Protein AF-A0A7R9JHF2-F1 (afdb_monomer_lite)

Radius of gyration: 20.32 Å; chains: 1; bounding box: 48×38×49 Å

Foldseek 3Di:
DVVVVVVVVVVVVQVVLVVQLVVLLVVLVVCVVVVNLPSSCVSLVVSCVSVVVHPDLVSNLSSLVSVLVSCVVVVHPCNVVSVVSNVVSVVVVVVVVVVVVPQPVVCQVVPPDDDDDDRDPDDPPDD

InterPro domains:
  IPR019440 Chromatid cohesion factor MAU2 [PF10345] (2-76)
  IPR019440 Chromatid cohesion factor MAU2 [PTHR21394] (1-107)

Organism: Timema californicum (NCBI:txid61474)

pLDDT: mean 89.29, std 12.1, range [37.53, 98.12]

Secondary structure (DSSP, 8-state):
-HHHHHHHHHHHHHHHHHHHHHHHHHHHHHHHHTT-HHHHHHHHHHHHHHHTTSS-HHHHHHHHHHHHHHHHHTT-TTHHHHHHHHHHHHHHHHHHHHHHHT-GGGGGGG--SSSPP----------

Sequence (127 aa):
RRYLRETLKMANAEDLNRLTSCSLVLLGHIFLSLGNSRESMNMVTPAMQLASKIPDVHVQLWASAILKDLYRLCADPRENEAFQMHCNFSQMLLKDHFQASQMPEHNLIQWTEGSFPLLVEPTPTST

Structure (mmCIF, N/CA/C/O backbone):
data_AF-A0A7R9JHF2-F1
#
_entry.id   AF-A0A7R9JHF2-F1
#
loop_
_atom_site.group_PDB
_atom_site.id
_atom_site.type_symbol
_atom_site.label_atom_id
_atom_site.label_alt_id
_atom_site.label_comp_id
_atom_site.label_asym_id
_atom_site.label_entity_id
_atom_site.label_seq_id
_atom_site.pdbx_PDB_ins_code
_atom_site.Cartn_x
_atom_site.Cartn_y
_atom_site.Cartn_z
_atom_site.occupancy
_atom_site.B_iso_or_equiv
_atom_site.auth_seq_id
_atom_site.auth_comp_id
_atom_site.auth_asym_id
_atom_site.auth_atom_id
_atom_site.pdbx_PDB_model_num
ATOM 1 N N . ARG A 1 1 ? 4.784 17.776 30.560 1.00 59.41 1 ARG A N 1
ATOM 2 C CA . ARG A 1 1 ? 5.253 18.810 29.593 1.00 59.41 1 ARG A CA 1
ATOM 3 C C . ARG A 1 1 ? 6.207 18.254 28.523 1.00 59.41 1 ARG A C 1
ATOM 5 O O . ARG A 1 1 ? 5.956 18.530 27.363 1.00 59.41 1 ARG A O 1
ATOM 12 N N . ARG A 1 2 ? 7.248 17.462 28.855 1.00 82.50 2 ARG A N 1
ATOM 13 C CA . ARG A 1 2 ? 8.136 16.809 27.858 1.00 82.50 2 ARG A CA 1
ATOM 14 C C . ARG A 1 2 ? 7.405 15.780 26.985 1.00 82.50 2 ARG A C 1
ATOM 16 O O . ARG A 1 2 ? 7.434 15.914 25.773 1.00 82.50 2 ARG A O 1
ATOM 23 N N . TYR A 1 3 ? 6.687 14.840 27.603 1.00 83.50 3 TYR A N 1
ATOM 24 C CA . TYR A 1 3 ? 5.958 13.788 26.881 1.00 83.50 3 TYR A CA 1
ATOM 25 C C . TYR A 1 3 ? 4.950 14.340 25.868 1.00 83.50 3 TYR A C 1
ATOM 27 O O . TYR A 1 3 ? 4.958 13.915 24.728 1.00 83.50 3 TYR A O 1
ATOM 35 N N . LEU A 1 4 ? 4.194 15.383 26.231 1.00 86.75 4 LEU A N 1
ATOM 36 C CA . LEU A 1 4 ? 3.244 16.032 25.319 1.00 86.75 4 LEU A CA 1
ATOM 37 C C . LEU A 1 4 ? 3.906 16.597 24.047 1.00 86.75 4 LEU A C 1
ATOM 39 O O . LEU A 1 4 ? 3.331 16.518 22.969 1.00 86.75 4 LEU A O 1
ATOM 43 N N . ARG A 1 5 ? 5.121 17.155 24.156 1.00 88.06 5 ARG A N 1
ATOM 44 C CA . ARG A 1 5 ? 5.866 17.656 22.988 1.00 88.06 5 ARG A CA 1
ATOM 45 C C . ARG A 1 5 ? 6.349 16.517 22.097 1.00 88.06 5 ARG A C 1
ATOM 47 O O . ARG A 1 5 ? 6.353 16.674 20.884 1.00 88.06 5 ARG A O 1
ATOM 54 N N . GLU A 1 6 ? 6.751 15.399 22.692 1.00 88.88 6 GLU A N 1
ATOM 55 C CA . GLU A 1 6 ? 7.171 14.219 21.936 1.00 88.88 6 GLU A CA 1
ATOM 56 C C . GLU A 1 6 ? 5.976 13.565 21.233 1.00 88.88 6 GLU A C 1
ATOM 58 O O . GLU A 1 6 ? 6.056 13.324 20.034 1.00 88.88 6 GLU A O 1
ATOM 63 N N . THR A 1 7 ? 4.830 13.422 21.908 1.00 84.69 7 THR A N 1
ATOM 64 C CA . THR A 1 7 ? 3.578 12.962 21.285 1.00 84.69 7 THR A CA 1
ATOM 65 C C . THR A 1 7 ? 3.165 13.857 20.115 1.00 84.69 7 THR A C 1
ATOM 67 O O . THR A 1 7 ? 2.831 13.349 19.050 1.00 84.69 7 THR A O 1
ATOM 70 N N . LEU A 1 8 ? 3.251 15.185 20.267 1.00 87.19 8 LEU A N 1
ATOM 71 C CA . LEU A 1 8 ? 2.906 16.122 19.192 1.00 87.19 8 LEU A CA 1
ATOM 72 C C . LEU A 1 8 ? 3.849 16.009 17.983 1.00 87.19 8 LEU A C 1
ATOM 74 O O . LEU A 1 8 ? 3.397 16.056 16.843 1.00 87.19 8 LEU A O 1
ATOM 78 N N . LYS A 1 9 ? 5.158 15.843 18.214 1.00 88.75 9 LYS A N 1
ATOM 79 C CA . LYS A 1 9 ? 6.130 15.627 17.130 1.00 8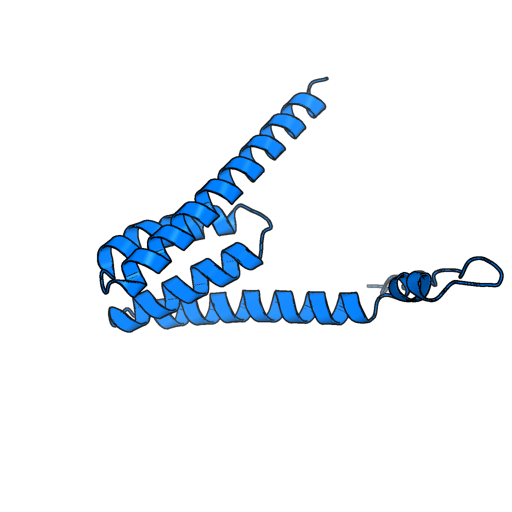8.75 9 LYS A CA 1
ATOM 80 C C . LYS A 1 9 ? 5.877 14.317 16.392 1.00 88.75 9 LYS A C 1
ATOM 82 O O . LYS A 1 9 ? 5.993 14.299 15.172 1.00 88.75 9 LYS A O 1
ATOM 87 N N . MET A 1 10 ? 5.558 13.247 17.122 1.00 82.50 10 MET A N 1
ATOM 88 C CA . MET A 1 10 ? 5.259 11.940 16.537 1.00 82.50 10 MET A CA 1
ATOM 89 C C . MET A 1 10 ? 4.017 12.007 15.651 1.00 82.50 10 MET A C 1
ATOM 91 O O . MET A 1 10 ? 4.102 11.611 14.495 1.00 82.50 10 MET A O 1
ATOM 95 N N . ALA A 1 11 ? 2.927 12.600 16.150 1.00 80.12 11 ALA A N 1
ATOM 96 C CA . ALA A 1 11 ? 1.701 12.789 15.375 1.00 80.12 11 ALA A CA 1
ATOM 97 C C . ALA A 1 11 ? 1.961 13.589 14.088 1.00 80.12 11 ALA A C 1
ATOM 99 O O . ALA A 1 11 ? 1.630 13.143 12.997 1.00 80.12 11 ALA A O 1
ATOM 100 N N . ASN A 1 12 ? 2.668 14.719 14.192 1.00 86.31 12 ASN A N 1
ATOM 101 C CA . ASN A 1 12 ? 2.979 15.541 13.023 1.00 86.31 12 ASN A CA 1
ATOM 102 C C . ASN A 1 12 ? 3.877 14.816 12.002 1.00 86.31 12 ASN A C 1
ATOM 104 O O . ASN A 1 12 ? 3.739 15.018 10.798 1.00 86.31 12 ASN A O 1
ATOM 108 N N . ALA A 1 13 ? 4.815 13.985 12.467 1.00 85.94 13 ALA A N 1
ATOM 109 C CA . ALA A 1 13 ? 5.652 13.183 11.580 1.00 85.94 13 ALA A CA 1
ATOM 110 C C . ALA A 1 13 ? 4.843 12.080 10.881 1.00 85.94 13 ALA A C 1
ATOM 112 O O . ALA A 1 13 ? 5.042 11.843 9.693 1.00 85.94 13 ALA A O 1
ATOM 113 N N . GLU A 1 14 ? 3.933 11.423 11.597 1.00 85.81 14 GLU A N 1
ATOM 114 C CA . GLU A 1 14 ? 3.047 10.397 11.048 1.00 85.81 14 GLU A CA 1
ATOM 115 C C . GLU A 1 14 ? 2.096 10.973 9.994 1.00 85.81 14 GLU A C 1
ATOM 117 O O . GLU A 1 14 ? 2.054 10.457 8.876 1.00 85.81 14 GLU A O 1
ATOM 122 N N . ASP A 1 15 ? 1.430 12.090 10.296 1.00 88.00 15 ASP A N 1
ATOM 123 C CA . ASP A 1 15 ? 0.531 12.782 9.366 1.00 88.00 15 ASP A CA 1
ATOM 124 C C . ASP A 1 15 ? 1.260 13.204 8.087 1.00 88.00 15 ASP A C 1
ATOM 126 O O . ASP A 1 15 ? 0.785 12.974 6.968 1.00 88.00 15 ASP A O 1
ATOM 130 N N . LEU A 1 16 ? 2.458 13.776 8.239 1.00 88.62 16 LEU A N 1
ATOM 131 C CA . LEU A 1 16 ? 3.284 14.176 7.108 1.00 88.62 16 LEU A CA 1
ATOM 132 C C . LEU A 1 16 ? 3.719 12.966 6.272 1.00 88.62 16 LEU A C 1
ATOM 134 O O . LEU A 1 16 ? 3.643 13.012 5.041 1.00 88.62 16 LEU A O 1
ATOM 138 N N . ASN A 1 17 ? 4.150 11.880 6.918 1.00 90.56 17 ASN A N 1
ATOM 139 C CA . ASN A 1 17 ? 4.554 10.652 6.233 1.00 90.56 17 ASN A CA 1
ATOM 140 C C . ASN A 1 17 ? 3.382 10.029 5.473 1.00 90.56 17 ASN A C 1
ATOM 142 O O . ASN A 1 17 ? 3.557 9.611 4.327 1.00 90.56 17 ASN A O 1
ATOM 146 N N . ARG A 1 18 ? 2.187 10.019 6.071 1.00 91.62 18 ARG A N 1
ATOM 147 C CA . ARG A 1 18 ? 0.963 9.522 5.441 1.00 91.62 18 ARG A CA 1
ATOM 148 C C . ARG A 1 18 ? 0.602 10.334 4.203 1.00 91.62 18 ARG A C 1
ATOM 150 O O . ARG A 1 18 ? 0.441 9.761 3.129 1.00 91.62 18 ARG A O 1
ATOM 157 N N . LEU A 1 19 ? 0.546 11.662 4.317 1.00 93.50 19 LEU A N 1
ATOM 158 C CA . LEU A 1 19 ? 0.235 12.543 3.187 1.00 93.50 19 LEU A CA 1
ATOM 159 C C . LEU A 1 19 ? 1.267 12.420 2.056 1.00 93.50 19 LEU A C 1
ATOM 161 O O . LEU A 1 19 ? 0.904 12.356 0.877 1.00 93.50 19 LEU A O 1
ATOM 165 N N . THR A 1 20 ? 2.549 12.352 2.415 1.00 94.88 20 THR A N 1
ATOM 166 C CA . THR A 1 20 ? 3.648 12.199 1.454 1.00 94.88 20 THR A CA 1
ATOM 167 C C . THR A 1 20 ? 3.563 10.858 0.733 1.00 94.88 20 THR A C 1
ATOM 169 O O . THR A 1 20 ? 3.625 10.822 -0.495 1.00 94.88 20 THR A O 1
ATOM 172 N N . SER A 1 21 ? 3.363 9.762 1.474 1.00 94.81 21 SER A N 1
ATOM 173 C CA . SER A 1 21 ? 3.212 8.423 0.900 1.00 94.81 21 SER A CA 1
ATOM 174 C C . SER A 1 21 ? 2.031 8.380 -0.072 1.00 94.81 21 SER A C 1
ATOM 176 O O . SER A 1 21 ? 2.232 8.045 -1.236 1.00 94.81 21 SER A O 1
ATOM 178 N N . CYS A 1 22 ? 0.842 8.849 0.327 1.00 94.88 22 CYS A N 1
ATOM 179 C CA . CYS A 1 22 ? -0.330 8.911 -0.556 1.00 94.88 22 CYS A CA 1
ATOM 180 C C . CYS A 1 22 ? -0.062 9.701 -1.846 1.00 94.88 22 CYS A C 1
ATOM 182 O O . CYS A 1 22 ? -0.446 9.266 -2.932 1.00 94.88 22 CYS A O 1
ATOM 184 N N . SER A 1 23 ? 0.619 10.844 -1.736 1.00 96.94 23 SER A N 1
ATOM 185 C CA . SER A 1 23 ? 0.945 11.690 -2.889 1.00 96.94 23 SER A CA 1
ATOM 186 C C . SER A 1 23 ? 1.882 10.977 -3.869 1.00 96.94 23 SER A C 1
ATOM 188 O O . SER A 1 23 ? 1.658 11.016 -5.078 1.00 96.94 23 SER A O 1
ATOM 190 N N . LEU A 1 24 ? 2.900 10.279 -3.356 1.00 97.19 24 LEU A N 1
ATOM 191 C CA . LEU A 1 24 ? 3.835 9.502 -4.170 1.00 97.19 24 LEU A CA 1
ATOM 192 C C . LEU A 1 24 ? 3.169 8.281 -4.816 1.00 97.19 24 LEU A C 1
ATOM 194 O O . LEU A 1 24 ? 3.413 8.018 -5.993 1.00 97.19 24 LEU A O 1
ATOM 198 N N . VAL A 1 25 ? 2.308 7.559 -4.087 1.00 96.62 25 VAL A N 1
ATOM 199 C CA . VAL A 1 25 ? 1.553 6.423 -4.645 1.00 96.62 25 VAL A CA 1
ATOM 200 C C . VAL A 1 25 ? 0.649 6.896 -5.786 1.00 96.62 25 VAL A C 1
AT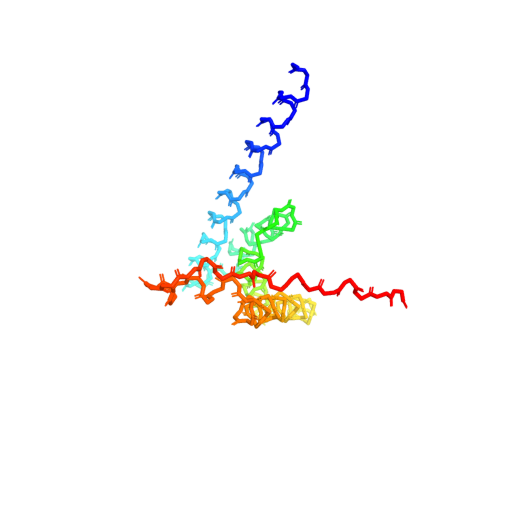OM 202 O O . VAL A 1 25 ? 0.661 6.300 -6.863 1.00 96.62 25 VAL A O 1
ATOM 205 N N . LEU A 1 26 ? -0.083 7.998 -5.588 1.00 97.38 26 LEU A N 1
ATOM 206 C CA . LEU A 1 26 ? -0.955 8.569 -6.614 1.00 97.38 26 LEU A CA 1
ATOM 207 C C . LEU A 1 26 ? -0.166 9.013 -7.850 1.00 97.38 26 LEU A C 1
ATOM 209 O O . LEU A 1 26 ? -0.545 8.685 -8.974 1.00 97.38 26 LEU A O 1
ATOM 213 N N . LEU A 1 27 ? 0.945 9.727 -7.656 1.00 97.38 27 LEU A N 1
ATOM 214 C CA . LEU A 1 27 ? 1.796 10.165 -8.759 1.00 97.38 27 LEU A CA 1
ATOM 215 C C . LEU A 1 27 ? 2.397 8.969 -9.514 1.00 97.38 27 LEU A C 1
ATOM 217 O O . LEU A 1 27 ? 2.404 8.944 -10.745 1.00 97.38 27 LEU A O 1
ATOM 221 N N . GLY A 1 28 ? 2.822 7.938 -8.784 1.00 97.44 28 GLY A N 1
ATOM 222 C CA . GLY A 1 28 ? 3.271 6.672 -9.347 1.00 97.44 28 GLY A CA 1
ATOM 223 C C . GLY A 1 28 ? 2.201 5.981 -10.191 1.00 97.44 28 GLY A C 1
ATOM 224 O O . GLY A 1 28 ? 2.486 5.536 -11.304 1.00 97.44 28 GLY A O 1
ATOM 225 N N . HIS A 1 29 ? 0.958 5.944 -9.710 1.00 97.12 29 HIS A N 1
ATOM 226 C CA . HIS A 1 29 ? -0.176 5.393 -10.448 1.00 97.12 29 HIS A CA 1
ATOM 227 C C . HIS A 1 29 ? -0.469 6.174 -11.740 1.00 97.12 29 HIS A C 1
ATOM 229 O O . HIS A 1 29 ? -0.720 5.568 -12.784 1.00 97.12 29 HIS A O 1
ATOM 235 N N . ILE A 1 30 ? -0.381 7.509 -11.700 1.00 97.94 30 ILE A N 1
ATOM 236 C CA . ILE A 1 30 ? -0.525 8.362 -12.889 1.00 97.94 30 ILE A CA 1
ATOM 237 C C . ILE A 1 30 ? 0.564 8.024 -13.912 1.00 97.94 30 ILE A C 1
ATOM 239 O O . ILE A 1 30 ? 0.244 7.751 -15.067 1.00 97.94 30 ILE A O 1
ATOM 243 N N . PHE A 1 31 ? 1.837 7.970 -13.507 1.00 97.62 31 PHE A N 1
ATOM 244 C CA . PHE A 1 31 ? 2.924 7.623 -14.428 1.00 97.62 31 PHE A CA 1
ATOM 245 C C . PHE A 1 31 ? 2.780 6.221 -15.020 1.00 97.62 31 PHE A C 1
ATOM 247 O O . PHE A 1 31 ? 3.009 6.050 -16.217 1.00 97.62 31 PHE A O 1
ATOM 254 N N . LEU A 1 32 ? 2.353 5.238 -14.221 1.00 96.44 32 LEU A N 1
ATOM 255 C CA . LEU A 1 32 ? 2.080 3.886 -14.709 1.00 96.44 32 LEU A CA 1
ATOM 256 C C . LEU A 1 32 ? 0.964 3.890 -15.762 1.00 96.44 32 LEU A C 1
ATOM 258 O O . LEU A 1 32 ? 1.113 3.280 -16.817 1.00 96.44 32 LEU A O 1
ATOM 262 N N . SER A 1 33 ? -0.117 4.629 -15.507 1.00 96.19 33 SER A N 1
ATOM 263 C CA . SER A 1 33 ? -1.250 4.767 -16.433 1.00 96.19 33 SER A CA 1
ATOM 264 C C . SER A 1 33 ? -0.857 5.446 -17.751 1.00 96.19 33 SER A C 1
ATOM 266 O O . SER A 1 33 ? -1.445 5.169 -18.791 1.00 96.19 33 SER A O 1
ATOM 268 N N . LEU A 1 34 ? 0.165 6.307 -17.723 1.00 96.50 34 LEU A N 1
ATOM 269 C CA . LEU A 1 34 ? 0.756 6.939 -18.906 1.00 96.50 34 LEU A CA 1
ATOM 270 C C . LEU A 1 34 ? 1.799 6.052 -19.617 1.00 96.50 34 LEU A C 1
ATOM 272 O O . LEU A 1 34 ? 2.427 6.498 -20.575 1.00 96.50 34 LEU A O 1
ATOM 276 N N . GLY A 1 35 ? 2.023 4.819 -19.150 1.00 94.62 35 GLY A N 1
ATOM 277 C CA . GLY A 1 35 ? 3.030 3.901 -19.691 1.00 94.62 35 GLY A CA 1
ATOM 278 C C . GLY A 1 35 ? 4.472 4.240 -19.296 1.00 94.62 35 GLY A C 1
ATOM 279 O O . GLY A 1 35 ? 5.412 3.631 -19.805 1.00 94.62 35 GLY A O 1
ATOM 280 N N . ASN A 1 36 ? 4.678 5.191 -18.382 1.00 96.00 36 ASN A N 1
ATOM 281 C CA . ASN A 1 36 ? 5.999 5.576 -17.899 1.00 96.00 36 ASN A CA 1
ATOM 282 C C . ASN A 1 36 ? 6.382 4.776 -16.644 1.00 96.00 36 ASN A C 1
ATOM 284 O O . ASN A 1 36 ? 6.410 5.288 -15.521 1.00 96.00 36 ASN A O 1
ATOM 288 N N . SER A 1 37 ? 6.695 3.495 -16.843 1.00 95.25 37 SER A N 1
ATOM 289 C CA . SER A 1 37 ? 7.021 2.564 -15.753 1.00 95.25 37 SER A CA 1
ATOM 290 C C . SER A 1 37 ? 8.252 2.985 -14.944 1.00 95.25 37 SER A C 1
ATOM 292 O O . SER A 1 37 ? 8.335 2.691 -13.754 1.00 95.25 37 SER A O 1
ATOM 294 N N . ARG A 1 38 ? 9.206 3.702 -15.553 1.00 95.81 38 ARG A N 1
ATOM 295 C CA . ARG A 1 38 ? 10.419 4.161 -14.860 1.00 95.81 38 ARG A CA 1
ATOM 296 C C . ARG A 1 38 ? 10.113 5.260 -13.849 1.00 95.81 38 ARG A C 1
ATOM 298 O O . ARG A 1 38 ? 10.483 5.122 -12.687 1.00 95.81 38 ARG A O 1
ATOM 305 N N . GLU A 1 39 ? 9.420 6.316 -14.271 1.00 96.81 39 GLU A N 1
ATOM 306 C CA . GLU A 1 39 ? 9.035 7.393 -13.351 1.00 96.81 39 GLU A CA 1
ATOM 307 C C . GLU A 1 39 ? 8.053 6.892 -12.292 1.00 96.81 39 GLU A C 1
ATOM 309 O O . GLU A 1 39 ? 8.158 7.259 -11.124 1.00 96.81 39 GLU A O 1
ATOM 314 N N . SER A 1 40 ? 7.165 5.966 -12.663 1.00 97.38 40 SER A N 1
ATOM 315 C CA . SER A 1 40 ? 6.308 5.290 -11.694 1.00 97.38 40 SER A CA 1
ATOM 316 C C . SER A 1 40 ? 7.124 4.558 -10.622 1.00 97.38 40 SER A C 1
ATOM 318 O O . SER A 1 40 ? 6.934 4.810 -9.434 1.00 97.38 40 SER A O 1
ATOM 320 N N . MET A 1 41 ? 8.107 3.738 -11.008 1.00 96.88 41 MET A N 1
ATOM 321 C CA . MET A 1 41 ? 8.981 3.032 -10.062 1.00 96.88 41 MET A CA 1
ATOM 322 C C . MET A 1 41 ? 9.716 3.984 -9.110 1.00 96.88 41 MET A C 1
ATOM 324 O O . MET A 1 41 ? 9.785 3.719 -7.904 1.00 96.88 41 MET A O 1
ATOM 328 N N . ASN A 1 42 ? 10.216 5.105 -9.637 1.00 97.06 42 ASN A N 1
ATOM 329 C CA . ASN A 1 42 ? 10.920 6.129 -8.862 1.00 97.06 42 ASN A CA 1
ATOM 330 C C . ASN A 1 42 ? 10.030 6.782 -7.796 1.00 97.06 42 ASN A C 1
ATOM 332 O O . ASN A 1 42 ? 10.543 7.229 -6.772 1.00 97.06 42 ASN A O 1
ATOM 336 N N . MET A 1 43 ? 8.713 6.831 -8.014 1.00 97.25 43 MET A N 1
ATOM 337 C CA . MET A 1 43 ? 7.757 7.373 -7.045 1.00 97.25 43 MET A CA 1
ATOM 338 C C . MET A 1 43 ? 7.245 6.305 -6.075 1.00 97.25 43 MET A C 1
ATOM 340 O O . MET A 1 43 ? 7.166 6.547 -4.872 1.00 97.25 43 MET A O 1
ATOM 344 N N . VAL A 1 44 ? 6.923 5.105 -6.561 1.00 96.56 44 VAL A N 1
ATOM 345 C CA . VAL A 1 44 ? 6.246 4.079 -5.749 1.00 96.56 44 VAL A CA 1
ATOM 346 C C . VAL A 1 44 ? 7.211 3.401 -4.771 1.00 96.56 44 VAL A C 1
ATOM 348 O O . VAL A 1 44 ? 6.823 3.085 -3.648 1.00 96.56 44 VAL A O 1
ATOM 351 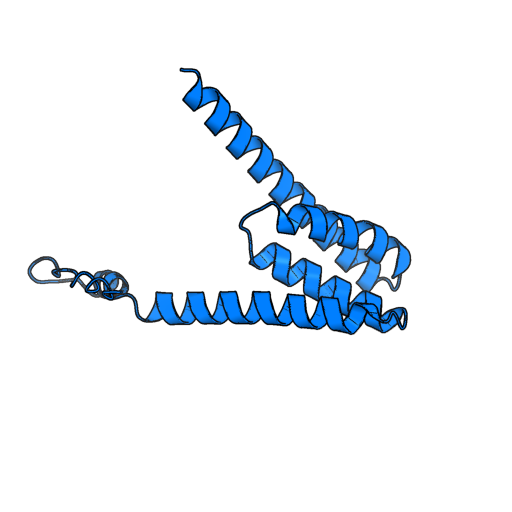N N . THR A 1 45 ? 8.485 3.232 -5.136 1.00 95.56 45 THR A N 1
ATOM 352 C CA . THR A 1 45 ? 9.498 2.641 -4.242 1.00 95.56 45 THR A CA 1
ATOM 353 C C . THR A 1 45 ? 9.649 3.419 -2.923 1.00 95.56 45 THR A C 1
ATOM 355 O O . THR A 1 45 ? 9.478 2.815 -1.859 1.00 95.56 45 THR A O 1
ATOM 358 N N . PRO A 1 46 ? 9.915 4.744 -2.929 1.00 95.56 46 PRO A N 1
ATOM 359 C CA . PRO A 1 46 ? 9.952 5.513 -1.687 1.00 95.56 46 PRO A CA 1
ATOM 360 C C . PRO A 1 46 ? 8.574 5.603 -1.018 1.00 95.56 46 PRO A C 1
ATOM 362 O O . PRO A 1 46 ? 8.505 5.621 0.211 1.00 95.56 46 PRO A O 1
ATOM 365 N N . ALA A 1 47 ? 7.475 5.591 -1.785 1.00 95.56 47 ALA A N 1
ATOM 366 C CA . ALA A 1 47 ? 6.129 5.573 -1.216 1.00 95.56 47 ALA A CA 1
ATOM 367 C C . ALA A 1 47 ? 5.897 4.344 -0.328 1.00 95.56 47 ALA A C 1
ATOM 369 O O . ALA A 1 47 ? 5.401 4.492 0.788 1.00 95.56 47 ALA A O 1
ATOM 370 N N . MET A 1 48 ? 6.318 3.160 -0.785 1.00 95.38 48 MET A N 1
ATOM 371 C CA . MET A 1 48 ? 6.224 1.911 -0.027 1.00 95.38 48 MET A CA 1
ATOM 372 C C . MET A 1 48 ? 7.121 1.922 1.221 1.00 95.38 48 MET A C 1
ATOM 374 O O . MET A 1 48 ? 6.706 1.472 2.286 1.00 95.38 48 MET A O 1
ATOM 378 N N . GLN A 1 49 ? 8.334 2.478 1.125 1.00 93.75 49 GLN A N 1
ATOM 379 C CA . GLN A 1 49 ? 9.238 2.625 2.277 1.00 93.75 49 GLN A CA 1
ATOM 380 C C . GLN A 1 49 ? 8.704 3.587 3.346 1.00 93.75 49 GLN A C 1
ATOM 382 O O . GLN A 1 49 ? 9.024 3.441 4.525 1.00 93.75 49 GLN A O 1
ATOM 387 N N . LEU A 1 50 ? 7.928 4.595 2.946 1.00 92.31 50 LEU A N 1
ATOM 388 C CA . LEU A 1 50 ? 7.201 5.457 3.876 1.00 92.31 50 LEU A CA 1
ATOM 389 C C . LEU A 1 50 ? 5.958 4.748 4.421 1.00 92.31 50 LEU A C 1
ATOM 391 O O . LEU A 1 50 ? 5.703 4.818 5.620 1.00 92.31 50 LEU A O 1
ATOM 395 N N . ALA A 1 51 ? 5.234 4.020 3.566 1.00 92.25 51 ALA A N 1
ATOM 396 C CA . ALA A 1 51 ? 4.038 3.272 3.937 1.00 92.25 51 ALA A CA 1
ATOM 397 C C . ALA A 1 51 ? 4.331 2.221 5.019 1.00 92.25 51 ALA A C 1
ATOM 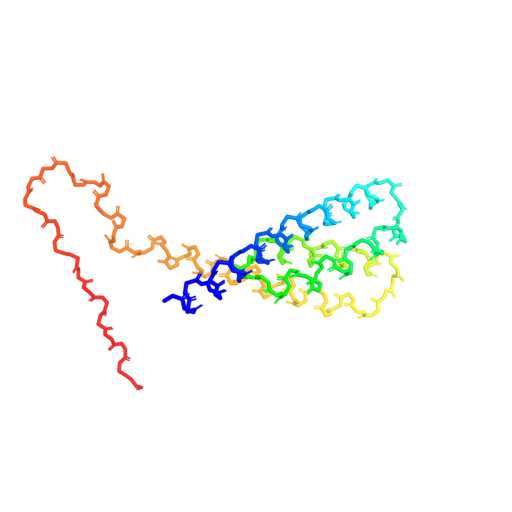399 O O . ALA A 1 51 ? 3.532 2.040 5.929 1.00 92.25 51 ALA A O 1
ATOM 400 N N . SER A 1 52 ? 5.495 1.565 4.985 1.00 89.94 52 SER A N 1
ATOM 401 C CA . SER A 1 52 ? 5.892 0.590 6.013 1.00 89.94 52 SER A CA 1
ATOM 402 C C . SER A 1 52 ? 6.189 1.207 7.387 1.00 89.94 52 SER A C 1
ATOM 404 O O . SER A 1 52 ? 6.258 0.481 8.375 1.00 89.94 52 SER A O 1
ATOM 406 N N . LYS A 1 53 ? 6.359 2.534 7.467 1.00 88.62 53 LYS A N 1
ATOM 407 C CA . LYS A 1 53 ? 6.604 3.269 8.721 1.00 88.62 53 LYS A CA 1
ATOM 408 C C . LYS A 1 53 ? 5.335 3.838 9.348 1.00 88.62 53 LYS A C 1
ATOM 410 O O . LYS A 1 53 ? 5.400 4.306 10.481 1.00 88.62 53 LYS A O 1
ATOM 415 N N . ILE A 1 54 ? 4.220 3.833 8.621 1.00 88.19 54 ILE A N 1
ATOM 416 C CA . ILE A 1 54 ? 2.921 4.302 9.107 1.00 88.19 54 ILE A CA 1
ATOM 417 C C . ILE A 1 54 ? 1.992 3.100 9.327 1.00 88.19 54 ILE A C 1
ATOM 419 O O . ILE A 1 54 ? 2.036 2.146 8.546 1.00 88.19 54 ILE A O 1
ATOM 423 N N . PRO A 1 55 ? 1.122 3.124 10.346 1.00 87.62 55 PRO A N 1
ATOM 424 C CA . PRO A 1 55 ? 0.145 2.066 10.593 1.00 87.62 55 PRO A CA 1
ATOM 425 C C . PRO A 1 55 ? -1.081 2.183 9.662 1.00 87.62 55 PRO A C 1
ATOM 427 O O . PRO A 1 55 ? -2.214 1.992 10.092 1.00 87.62 55 PRO A O 1
ATOM 430 N N . ASP A 1 56 ? -0.876 2.508 8.379 1.00 92.69 56 ASP A N 1
ATOM 431 C CA . ASP A 1 56 ? -1.943 2.600 7.375 1.00 92.69 56 ASP A CA 1
ATOM 432 C C . ASP A 1 56 ? -1.822 1.473 6.343 1.00 92.69 56 ASP A C 1
ATOM 434 O O . ASP A 1 56 ? -1.119 1.563 5.331 1.00 92.69 56 ASP A O 1
ATOM 438 N N . VAL A 1 57 ? -2.558 0.399 6.612 1.00 95.06 57 VAL A N 1
ATOM 439 C CA . VAL A 1 57 ? -2.577 -0.822 5.799 1.00 95.06 57 VAL A CA 1
ATOM 440 C C . VAL A 1 57 ? -3.132 -0.574 4.397 1.00 95.06 57 VAL A C 1
ATOM 442 O O . VAL A 1 57 ? -2.726 -1.239 3.447 1.00 95.06 57 VAL A O 1
ATOM 445 N N . HIS A 1 58 ? -4.030 0.398 4.225 1.00 94.94 58 HIS A N 1
ATOM 446 C CA . HIS A 1 58 ? -4.619 0.690 2.918 1.00 94.94 58 HIS A CA 1
ATOM 447 C C . HIS A 1 58 ? -3.579 1.304 1.981 1.00 94.94 58 HIS A C 1
ATOM 449 O O . HIS A 1 58 ? -3.482 0.914 0.817 1.00 94.94 58 HIS A O 1
ATOM 455 N N . VAL A 1 59 ? -2.755 2.220 2.499 1.00 95.06 59 VAL A N 1
ATOM 456 C CA . VAL A 1 59 ? -1.653 2.821 1.733 1.00 95.06 59 VAL A CA 1
ATOM 457 C C . VAL A 1 59 ? -0.600 1.767 1.384 1.00 95.06 59 VAL A C 1
ATOM 459 O O . VAL A 1 59 ? -0.128 1.721 0.247 1.00 95.06 59 VAL A O 1
ATOM 462 N N . GLN A 1 60 ? -0.282 0.869 2.320 1.00 96.06 60 GLN A N 1
ATOM 463 C CA . GLN A 1 60 ? 0.620 -0.264 2.086 1.00 96.06 60 GLN A CA 1
ATOM 464 C C . GLN A 1 60 ? 0.084 -1.226 1.011 1.00 96.06 60 GLN A C 1
ATOM 466 O O . GLN A 1 60 ? 0.815 -1.620 0.095 1.00 96.06 60 GLN A O 1
ATOM 471 N N . LEU A 1 61 ? -1.206 -1.575 1.071 1.00 96.81 61 LEU A N 1
ATOM 472 C CA . LEU A 1 61 ? -1.864 -2.416 0.071 1.00 96.81 61 LEU A CA 1
ATOM 473 C C . LEU A 1 61 ? -1.825 -1.761 -1.317 1.00 96.81 61 LEU A C 1
ATOM 475 O O . LEU A 1 61 ? -1.530 -2.429 -2.310 1.00 96.81 61 LEU A O 1
ATOM 479 N N . TRP A 1 62 ? -2.092 -0.456 -1.388 1.00 96.31 62 TRP A N 1
ATOM 480 C CA . TRP A 1 62 ? -2.100 0.277 -2.649 1.00 96.31 62 TRP A CA 1
ATOM 481 C C . TRP A 1 62 ? -0.701 0.370 -3.271 1.00 96.31 62 TRP A C 1
ATOM 483 O O . TRP A 1 62 ? -0.528 0.049 -4.449 1.00 96.31 62 TRP A O 1
ATOM 493 N N . ALA A 1 63 ? 0.316 0.728 -2.482 1.00 97.12 63 ALA A N 1
ATOM 494 C CA . ALA A 1 63 ? 1.693 0.817 -2.962 1.00 97.12 63 ALA A CA 1
ATOM 495 C C . ALA A 1 63 ? 2.238 -0.550 -3.415 1.00 97.12 63 ALA A C 1
ATOM 497 O O . ALA A 1 63 ? 2.840 -0.651 -4.485 1.00 97.12 63 ALA A O 1
ATOM 498 N N . SER A 1 64 ? 1.979 -1.617 -2.648 1.00 96.88 64 SER A N 1
ATOM 499 C CA . SER A 1 64 ? 2.395 -2.982 -3.008 1.00 96.88 64 SER A CA 1
ATOM 500 C C . SER A 1 64 ? 1.721 -3.497 -4.286 1.00 96.88 64 SER A C 1
ATOM 502 O O . SER A 1 64 ? 2.376 -4.167 -5.085 1.00 96.88 64 SER A O 1
ATOM 504 N N . ALA A 1 65 ? 0.455 -3.137 -4.535 1.0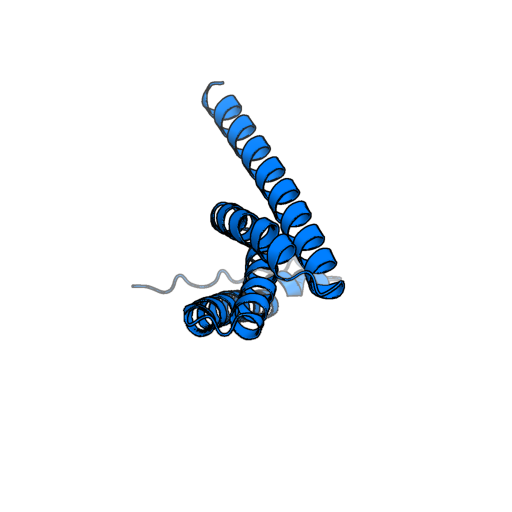0 97.25 65 ALA A N 1
ATOM 505 C CA . ALA A 1 65 ? -0.240 -3.489 -5.775 1.00 97.25 65 ALA A CA 1
ATOM 506 C C . ALA A 1 65 ? 0.467 -2.905 -7.009 1.00 97.25 65 ALA A C 1
ATOM 508 O O . ALA A 1 65 ? 0.726 -3.628 -7.972 1.00 97.25 65 ALA A O 1
ATOM 509 N N . ILE A 1 66 ? 0.835 -1.620 -6.946 1.00 97.31 66 ILE A N 1
ATOM 510 C CA . ILE A 1 66 ? 1.522 -0.935 -8.046 1.00 97.31 66 ILE A CA 1
ATOM 511 C C . ILE A 1 66 ? 2.950 -1.470 -8.218 1.00 97.31 66 ILE A C 1
ATOM 513 O O . ILE A 1 66 ? 3.374 -1.699 -9.348 1.00 97.31 66 ILE A O 1
ATOM 517 N N . LEU A 1 67 ? 3.688 -1.725 -7.129 1.00 96.88 67 LEU A N 1
ATOM 518 C CA . LEU A 1 67 ? 5.030 -2.324 -7.213 1.00 96.88 67 LEU A CA 1
ATOM 519 C C . LEU A 1 67 ? 5.011 -3.689 -7.892 1.00 96.88 67 LEU A C 1
ATOM 521 O O . LEU A 1 67 ? 5.841 -3.944 -8.761 1.00 96.88 67 LEU A O 1
ATOM 525 N N . LYS A 1 68 ? 4.056 -4.550 -7.529 1.00 97.25 68 LYS A N 1
ATOM 526 C CA . LYS A 1 68 ? 3.871 -5.850 -8.179 1.00 97.25 68 LYS A CA 1
ATOM 527 C C . LYS A 1 68 ? 3.668 -5.677 -9.687 1.00 97.25 68 LYS A C 1
ATOM 529 O O . LYS A 1 68 ? 4.350 -6.331 -10.471 1.00 97.25 68 LYS A O 1
ATOM 534 N N . ASP A 1 69 ? 2.780 -4.771 -10.099 1.00 96.81 69 ASP A N 1
ATOM 535 C CA . ASP A 1 69 ? 2.517 -4.530 -11.521 1.00 96.81 69 ASP A CA 1
ATOM 536 C C . ASP A 1 69 ? 3.742 -3.970 -12.258 1.00 96.81 69 ASP A C 1
ATOM 538 O O . ASP A 1 69 ? 4.030 -4.393 -13.378 1.00 96.81 69 ASP A O 1
ATOM 542 N N . LEU A 1 70 ? 4.502 -3.075 -11.627 1.00 97.19 70 LEU A N 1
ATOM 543 C CA . LEU A 1 70 ? 5.742 -2.536 -12.184 1.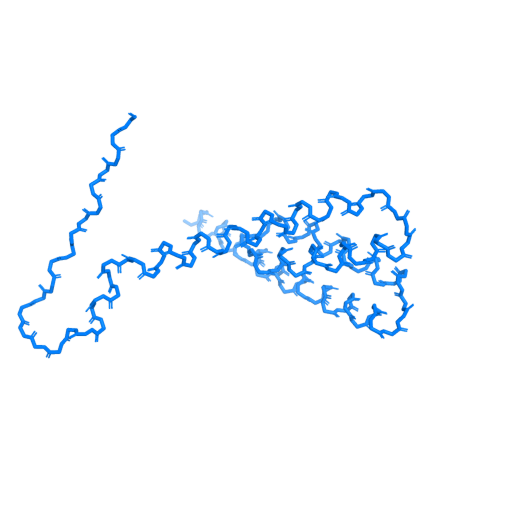00 97.19 70 LEU A CA 1
ATOM 544 C C . LEU A 1 70 ? 6.833 -3.598 -12.333 1.00 97.19 70 LEU A C 1
ATOM 546 O O . LEU A 1 70 ? 7.498 -3.642 -13.368 1.00 97.19 70 LEU A O 1
ATOM 550 N N . TYR A 1 71 ? 7.020 -4.460 -11.331 1.00 97.25 71 TYR A N 1
ATOM 551 C CA . TYR A 1 71 ? 7.980 -5.558 -11.416 1.00 97.25 71 TYR A CA 1
ATOM 552 C C . TYR A 1 71 ? 7.603 -6.541 -12.518 1.00 97.25 71 TYR A C 1
ATOM 554 O O . TYR A 1 71 ? 8.463 -6.898 -13.320 1.00 97.25 71 TYR A O 1
ATOM 562 N N . ARG A 1 72 ? 6.314 -6.867 -12.649 1.00 96.19 72 ARG A N 1
ATOM 563 C CA . ARG A 1 72 ? 5.805 -7.682 -13.755 1.00 96.19 72 ARG A CA 1
ATOM 564 C C . ARG A 1 72 ? 6.118 -7.068 -15.122 1.00 96.19 72 ARG A C 1
ATOM 566 O O . ARG A 1 72 ? 6.609 -7.756 -16.011 1.00 96.19 72 ARG A O 1
ATOM 573 N N . LEU A 1 73 ? 5.864 -5.767 -15.299 1.00 95.56 73 LEU A N 1
ATOM 574 C CA . LEU A 1 73 ? 6.134 -5.058 -16.560 1.00 95.56 73 LEU A CA 1
ATOM 575 C C . LEU A 1 73 ? 7.626 -5.014 -16.913 1.00 95.56 73 LEU A C 1
ATOM 577 O O . LEU A 1 73 ? 7.981 -5.031 -18.089 1.00 95.56 73 LEU A O 1
ATOM 581 N N . CYS A 1 74 ? 8.492 -4.962 -15.905 1.00 93.75 74 CYS A N 1
ATOM 582 C CA . CYS A 1 74 ? 9.942 -4.962 -16.072 1.00 93.75 74 CYS A CA 1
ATOM 583 C C . CYS A 1 74 ? 10.555 -6.373 -16.130 1.00 93.75 74 CYS A C 1
ATOM 585 O O . CYS A 1 74 ? 11.778 -6.474 -16.226 1.00 93.75 74 CYS A O 1
ATOM 587 N N . ALA A 1 75 ? 9.743 -7.439 -16.060 1.00 94.31 75 ALA A N 1
ATOM 588 C CA . ALA A 1 75 ? 10.197 -8.825 -15.900 1.00 94.31 75 ALA A CA 1
ATOM 589 C C . ALA A 1 75 ? 11.190 -8.996 -14.729 1.00 94.31 75 ALA A C 1
ATOM 591 O O . ALA A 1 75 ? 12.186 -9.716 -14.820 1.00 94.31 75 ALA A O 1
ATOM 592 N N . ASP A 1 76 ? 10.933 -8.285 -13.630 1.00 95.25 76 ASP A N 1
ATOM 593 C CA . ASP A 1 76 ? 11.787 -8.252 -12.452 1.00 95.25 76 ASP A CA 1
ATOM 594 C C . ASP A 1 76 ? 11.451 -9.417 -11.502 1.00 95.25 76 ASP A C 1
ATOM 596 O O . ASP A 1 76 ? 10.286 -9.582 -11.125 1.00 95.25 76 ASP A O 1
ATOM 600 N N . PRO A 1 77 ? 12.441 -10.209 -11.045 1.00 94.12 77 PRO A N 1
ATOM 601 C CA . PRO A 1 77 ? 12.200 -11.355 -10.162 1.00 94.12 77 PRO A CA 1
ATOM 602 C C . PRO A 1 77 ? 11.579 -10.976 -8.808 1.00 94.12 77 PRO A C 1
ATOM 604 O O . PRO A 1 77 ? 11.009 -11.836 -8.132 1.00 94.12 77 PRO A O 1
ATOM 607 N N . ARG A 1 78 ? 11.652 -9.698 -8.410 1.00 95.75 78 ARG A N 1
ATOM 608 C CA . ARG A 1 78 ? 11.022 -9.171 -7.189 1.00 95.75 78 ARG A CA 1
ATOM 609 C C . ARG A 1 78 ? 9.496 -9.135 -7.257 1.00 95.75 78 ARG A C 1
ATOM 611 O O . ARG A 1 78 ? 8.859 -8.895 -6.233 1.00 95.75 78 ARG A O 1
ATOM 618 N N . GLU A 1 79 ? 8.891 -9.410 -8.416 1.00 96.19 79 GLU A N 1
ATOM 619 C CA . GLU A 1 79 ? 7.433 -9.523 -8.557 1.00 96.19 79 GLU A CA 1
ATOM 620 C C . GLU A 1 79 ? 6.832 -10.474 -7.513 1.00 96.19 79 GLU A C 1
ATOM 622 O O . GLU A 1 79 ? 5.838 -10.130 -6.876 1.00 96.19 79 GLU A O 1
ATOM 627 N N . ASN A 1 80 ? 7.467 -11.628 -7.275 1.00 96.12 80 ASN A N 1
ATOM 628 C CA . ASN A 1 80 ? 6.979 -12.614 -6.307 1.00 96.12 80 ASN A CA 1
ATOM 629 C C . ASN A 1 80 ? 6.967 -12.076 -4.870 1.00 96.12 80 ASN A C 1
ATOM 631 O O . ASN A 1 80 ? 6.020 -12.330 -4.126 1.00 96.12 80 ASN A O 1
ATOM 635 N N . GLU A 1 81 ? 7.990 -11.315 -4.479 1.00 95.88 81 GLU A N 1
ATOM 636 C CA . GLU A 1 81 ? 8.059 -10.688 -3.155 1.00 95.88 81 GLU A CA 1
ATOM 637 C C . GLU A 1 81 ? 6.961 -9.628 -3.000 1.00 95.88 81 GLU A C 1
ATOM 639 O O . GLU A 1 81 ? 6.221 -9.628 -2.014 1.00 95.88 81 GLU A O 1
ATOM 644 N N . ALA A 1 82 ? 6.790 -8.765 -4.007 1.00 95.69 82 ALA A N 1
ATOM 645 C CA . ALA A 1 82 ? 5.734 -7.756 -4.009 1.00 95.69 82 ALA A CA 1
ATOM 646 C C . ALA A 1 82 ? 4.329 -8.380 -4.009 1.00 95.69 82 ALA A C 1
ATOM 648 O O . ALA A 1 82 ? 3.425 -7.872 -3.345 1.00 95.69 82 ALA A O 1
ATOM 649 N N . PHE A 1 83 ? 4.144 -9.503 -4.707 1.00 97.44 83 PHE A N 1
ATOM 650 C CA . PHE A 1 83 ? 2.899 -10.264 -4.696 1.00 97.44 83 PHE A CA 1
ATOM 651 C C . PHE A 1 83 ? 2.588 -10.824 -3.305 1.00 97.44 83 PHE A C 1
ATOM 653 O O . PHE A 1 83 ? 1.488 -10.610 -2.798 1.00 97.44 83 PHE A O 1
ATOM 660 N N . GLN A 1 84 ? 3.552 -11.483 -2.655 1.00 97.69 84 GLN A N 1
ATOM 661 C CA . GLN A 1 84 ? 3.371 -11.998 -1.294 1.00 97.69 84 GLN A CA 1
ATOM 662 C C . GLN A 1 84 ? 3.052 -10.874 -0.307 1.00 97.69 84 GLN A C 1
ATOM 664 O O . GLN A 1 84 ? 2.132 -10.998 0.499 1.00 97.69 84 GLN A O 1
ATOM 669 N N . MET A 1 85 ? 3.762 -9.750 -0.413 1.00 96.19 85 MET A N 1
ATOM 670 C CA . MET A 1 85 ? 3.507 -8.564 0.397 1.00 96.19 85 MET A CA 1
ATOM 671 C C . MET A 1 85 ? 2.073 -8.044 0.212 1.00 96.19 85 MET A C 1
ATOM 673 O O . MET A 1 85 ? 1.367 -7.817 1.194 1.00 96.19 85 MET A O 1
ATOM 677 N N . HIS A 1 86 ? 1.611 -7.923 -1.035 1.00 97.50 86 HIS A N 1
ATOM 678 C CA . HIS A 1 86 ? 0.241 -7.519 -1.347 1.00 97.50 86 HIS A CA 1
ATOM 679 C C . HIS A 1 86 ? -0.799 -8.495 -0.768 1.00 97.50 86 HIS A C 1
ATOM 681 O O . HIS A 1 86 ? -1.778 -8.068 -0.152 1.00 97.50 86 HIS A O 1
ATOM 687 N N . CYS A 1 87 ? -0.572 -9.805 -0.906 1.00 98.12 87 CYS A N 1
ATOM 688 C CA . CYS A 1 87 ? -1.435 -10.829 -0.319 1.00 98.12 87 CYS A CA 1
ATOM 689 C C . CYS A 1 87 ? -1.503 -10.725 1.208 1.00 98.12 87 CYS A C 1
ATOM 691 O O . CYS A 1 87 ? -2.592 -10.836 1.766 1.00 98.12 87 CYS A O 1
ATOM 693 N N . ASN A 1 88 ? -0.378 -10.470 1.877 1.00 97.12 88 ASN A N 1
ATOM 694 C CA . ASN A 1 88 ? -0.337 -10.323 3.331 1.00 97.12 88 ASN A CA 1
ATOM 695 C C . ASN A 1 88 ? -1.194 -9.139 3.798 1.00 97.12 88 ASN A C 1
ATOM 697 O O . ASN A 1 88 ? -2.030 -9.305 4.685 1.00 97.12 88 ASN A O 1
ATOM 701 N N . PHE A 1 89 ? -1.053 -7.966 3.171 1.00 96.94 89 PHE A N 1
ATOM 702 C CA . PHE A 1 89 ? -1.880 -6.802 3.512 1.00 96.94 89 PHE A CA 1
ATOM 703 C C . PHE A 1 89 ? -3.364 -7.039 3.220 1.00 96.94 89 PHE A C 1
ATOM 705 O O . PHE A 1 89 ? -4.218 -6.665 4.023 1.00 96.94 89 PHE A O 1
ATOM 712 N N . SER A 1 90 ? -3.679 -7.705 2.107 1.00 97.62 90 SER A N 1
ATOM 713 C CA . SER A 1 90 ? -5.059 -8.051 1.757 1.00 97.62 90 SER A CA 1
ATOM 714 C C . SER A 1 90 ? -5.685 -8.989 2.793 1.00 97.62 90 SER A C 1
ATOM 716 O O . SER A 1 90 ? -6.790 -8.727 3.266 1.00 97.62 90 SER A O 1
ATOM 718 N N . GLN A 1 91 ? -4.968 -10.038 3.206 1.00 97.44 91 GLN A N 1
ATOM 719 C CA . GLN A 1 91 ? -5.433 -10.960 4.243 1.00 97.44 91 GLN A CA 1
ATOM 720 C C . GLN A 1 91 ? -5.613 -10.265 5.593 1.00 97.44 91 GLN A C 1
ATOM 722 O O . GLN A 1 91 ? -6.580 -10.552 6.294 1.00 97.44 91 GLN A O 1
ATOM 727 N N . MET A 1 92 ? -4.719 -9.337 5.944 1.00 95.62 92 MET A N 1
ATOM 728 C CA . MET A 1 92 ? -4.825 -8.572 7.185 1.00 95.62 92 MET A CA 1
ATOM 729 C C . MET A 1 92 ? -6.108 -7.731 7.213 1.00 95.62 92 MET A C 1
ATOM 731 O O . MET A 1 92 ? -6.868 -7.821 8.170 1.00 95.62 92 MET A O 1
ATOM 735 N N . LEU A 1 93 ? -6.415 -7.019 6.123 1.00 95.56 93 LEU A N 1
ATOM 736 C CA . LEU A 1 93 ? -7.658 -6.248 6.001 1.00 95.56 93 LEU A CA 1
ATOM 737 C C . LEU A 1 93 ? -8.910 -7.129 6.030 1.00 95.56 93 LEU A C 1
ATOM 739 O O . LEU A 1 93 ? -9.898 -6.775 6.668 1.00 95.56 93 LEU A O 1
ATOM 743 N N . LEU A 1 94 ? -8.880 -8.284 5.360 1.00 96.12 94 LEU A N 1
ATOM 744 C CA . LEU A 1 94 ? -9.999 -9.230 5.375 1.00 96.12 94 LEU A CA 1
ATOM 745 C C . LEU A 1 94 ? -10.249 -9.784 6.779 1.00 96.12 94 LEU A C 1
ATOM 747 O O . LEU A 1 94 ? -11.399 -9.879 7.205 1.00 96.12 94 LEU A O 1
ATOM 751 N N . LYS A 1 95 ? -9.180 -10.129 7.502 1.00 95.75 95 LYS A N 1
ATOM 752 C CA . LYS A 1 95 ? -9.264 -10.611 8.880 1.00 95.75 95 LYS A CA 1
ATOM 753 C C . LYS A 1 95 ? -9.838 -9.539 9.802 1.00 95.75 95 LYS A C 1
ATOM 755 O O . LYS A 1 95 ? -10.773 -9.842 10.537 1.00 95.75 95 LYS A O 1
ATOM 760 N N . ASP A 1 96 ? -9.326 -8.313 9.729 1.00 94.44 96 ASP A N 1
ATOM 761 C CA . ASP A 1 96 ? -9.811 -7.192 10.540 1.00 94.44 96 ASP A CA 1
ATOM 762 C C . ASP A 1 96 ? -11.284 -6.897 10.251 1.00 94.44 96 ASP A C 1
ATOM 764 O O . ASP A 1 96 ? -12.080 -6.769 11.177 1.00 94.44 96 ASP A O 1
ATOM 768 N N . HIS A 1 97 ? -11.682 -6.866 8.976 1.00 94.06 97 HIS A N 1
ATOM 769 C CA . HIS A 1 97 ? -13.079 -6.660 8.598 1.00 94.06 97 HIS A CA 1
ATOM 770 C C . HIS A 1 97 ? -13.990 -7.770 9.136 1.00 94.06 97 HIS A C 1
ATOM 772 O O . HIS A 1 97 ? -15.048 -7.493 9.705 1.00 94.06 97 HIS A O 1
ATOM 778 N N . PHE A 1 98 ? -13.572 -9.029 8.994 1.00 95.00 98 PHE A N 1
ATOM 779 C CA . PHE A 1 98 ? -14.323 -10.173 9.497 1.00 95.00 98 PHE A CA 1
ATOM 780 C C . PHE A 1 98 ? -14.474 -10.126 11.022 1.00 95.00 98 PHE A C 1
ATOM 782 O O . PHE A 1 98 ? -15.573 -10.345 11.533 1.00 95.00 98 PHE A O 1
ATOM 789 N N . GLN A 1 99 ? -13.403 -9.811 11.751 1.00 93.69 99 GLN A N 1
ATOM 790 C CA . GLN A 1 99 ? -13.440 -9.671 13.208 1.00 93.69 99 GLN A CA 1
ATOM 791 C C . GLN A 1 99 ? -14.329 -8.507 13.640 1.00 93.69 99 GLN A C 1
ATOM 793 O O . GLN A 1 99 ? -15.202 -8.707 14.480 1.00 93.69 99 GLN A O 1
ATOM 798 N N . ALA A 1 100 ? -14.169 -7.336 13.017 1.00 90.81 100 ALA A N 1
ATOM 799 C CA . ALA A 1 100 ? -14.998 -6.168 13.281 1.00 90.81 100 ALA A CA 1
ATOM 800 C C . ALA A 1 100 ? -16.481 -6.497 13.085 1.00 90.81 100 ALA A C 1
ATOM 802 O O . ALA A 1 100 ? -17.272 -6.276 13.986 1.00 90.81 100 ALA A O 1
ATOM 803 N N . SER A 1 101 ? -16.863 -7.149 11.981 1.00 89.38 101 SER A N 1
ATOM 804 C CA . SER A 1 101 ? -18.269 -7.498 11.713 1.00 89.38 101 SER A CA 1
ATOM 805 C C . SER A 1 101 ? -18.927 -8.406 12.765 1.00 89.38 101 SER A C 1
ATOM 807 O O . SER A 1 101 ? -20.151 -8.441 12.861 1.00 89.38 101 SER A O 1
ATOM 809 N N . GLN A 1 102 ? -18.129 -9.130 13.554 1.00 89.50 102 GLN A N 1
ATOM 810 C CA . GLN A 1 102 ? -18.599 -10.020 14.620 1.00 89.50 102 GLN A CA 1
ATOM 811 C C . GLN A 1 102 ? -18.574 -9.364 16.005 1.00 89.50 102 GLN A C 1
ATOM 813 O O . GLN A 1 102 ? -18.951 -10.004 16.987 1.00 89.50 102 GLN A O 1
ATOM 818 N N . MET A 1 103 ? -18.129 -8.110 16.103 1.00 88.69 103 MET A N 1
ATOM 819 C CA . MET A 1 103 ? -18.039 -7.396 17.369 1.00 88.69 103 MET A CA 1
ATOM 820 C C . MET A 1 103 ? -19.437 -7.157 17.966 1.00 88.69 103 MET A C 1
ATOM 822 O O . MET A 1 103 ? -20.301 -6.580 17.293 1.00 88.69 103 MET A O 1
ATOM 826 N N . PRO A 1 104 ? -19.688 -7.574 19.225 1.00 85.00 104 PRO A N 1
ATOM 827 C CA . PRO A 1 104 ? -20.988 -7.409 19.875 1.00 85.00 104 PRO A CA 1
ATOM 828 C C . PRO A 1 104 ? -21.398 -5.938 20.024 1.00 85.00 104 PRO A C 1
ATOM 830 O O . PRO A 1 104 ? -22.588 -5.644 20.123 1.00 85.00 104 PRO A O 1
ATOM 833 N N . GLU A 1 105 ? -20.440 -5.012 19.989 1.00 86.06 105 GLU A N 1
ATOM 834 C CA . GLU A 1 105 ? -20.634 -3.565 20.027 1.00 86.06 105 GLU A CA 1
ATOM 835 C C . GLU A 1 105 ? -21.495 -3.058 18.863 1.00 86.06 105 GLU A C 1
ATOM 837 O O . GLU A 1 105 ? -22.235 -2.088 19.028 1.00 86.06 105 GLU A O 1
ATOM 842 N N . HIS A 1 106 ? -21.481 -3.726 17.703 1.00 84.25 106 HIS A N 1
ATOM 843 C CA . HIS A 1 106 ? -22.345 -3.350 16.580 1.00 84.25 106 HIS A CA 1
ATOM 844 C C . HIS A 1 106 ? -23.840 -3.502 16.897 1.00 84.25 106 HIS A C 1
ATOM 846 O O . HIS A 1 106 ? -24.661 -2.791 16.311 1.00 84.25 106 HIS A O 1
ATOM 852 N N . ASN A 1 107 ? -24.203 -4.339 17.874 1.00 79.69 107 ASN A N 1
ATOM 853 C CA . ASN A 1 107 ? -25.588 -4.488 18.324 1.00 79.69 107 ASN A CA 1
ATOM 854 C C . ASN A 1 107 ? -26.131 -3.218 19.001 1.00 79.69 107 ASN A C 1
ATOM 856 O O . ASN A 1 107 ? -27.346 -3.036 19.057 1.00 79.69 107 ASN A O 1
ATOM 860 N N . LEU A 1 108 ? -25.263 -2.302 19.456 1.00 84.31 108 LEU A N 1
ATOM 861 C CA . LEU A 1 108 ? -25.682 -1.018 20.033 1.00 84.31 108 LEU A CA 1
ATOM 862 C C . LEU A 1 108 ? -26.433 -0.137 19.024 1.00 84.31 108 LEU A C 1
ATOM 864 O O . LEU A 1 108 ? -27.253 0.681 19.426 1.00 84.31 108 LEU A O 1
ATOM 868 N N . ILE A 1 109 ? -26.207 -0.321 17.719 1.00 84.88 109 ILE A N 1
ATOM 869 C CA . ILE A 1 109 ? -26.927 0.413 16.664 1.00 84.88 109 ILE A CA 1
ATOM 870 C C . ILE A 1 109 ? -28.418 0.035 16.642 1.00 84.88 109 ILE A C 1
ATOM 872 O O . ILE A 1 109 ? -29.259 0.849 16.270 1.00 84.88 109 ILE A O 1
ATOM 876 N N . GLN A 1 110 ? -28.755 -1.190 17.051 1.00 82.12 110 GLN A N 1
ATOM 877 C CA . GLN A 1 110 ? -30.130 -1.696 17.095 1.00 82.12 110 GLN A CA 1
ATOM 878 C C . GLN A 1 110 ? -30.814 -1.425 18.445 1.00 82.12 110 GLN A C 1
ATOM 880 O O . GLN A 1 110 ? -31.974 -1.789 18.632 1.00 82.12 110 GLN A O 1
ATOM 885 N N . TRP A 1 111 ? -30.120 -0.792 19.396 1.00 84.00 111 TRP A N 1
ATOM 886 C CA . TRP A 1 111 ? -30.676 -0.483 20.707 1.00 84.00 111 TRP A CA 1
ATOM 887 C C . TRP A 1 111 ? -31.557 0.770 20.639 1.00 84.00 111 TRP A C 1
ATOM 889 O O . TRP A 1 111 ? -31.081 1.898 20.743 1.00 84.00 111 TRP A O 1
ATOM 899 N N . THR A 1 112 ? -32.860 0.564 20.445 1.00 86.00 112 THR A N 1
ATOM 900 C CA . THR A 1 112 ? -33.861 1.645 20.419 1.00 86.00 112 THR A CA 1
ATOM 901 C C . THR A 1 112 ? -34.729 1.692 21.674 1.00 86.00 112 THR A C 1
ATOM 903 O O . THR A 1 112 ? -35.261 2.747 22.004 1.00 86.00 112 THR A O 1
ATOM 906 N N . GLU A 1 113 ? -34.875 0.568 22.382 1.00 81.31 113 GLU A N 1
ATOM 907 C CA . GLU A 1 113 ? -35.733 0.421 23.562 1.00 81.31 113 GLU A CA 1
ATOM 908 C C . GLU A 1 113 ? -35.118 -0.568 24.571 1.00 81.31 113 GLU A C 1
ATOM 910 O O . GLU A 1 113 ? -34.279 -1.400 24.221 1.00 81.31 113 GLU A O 1
ATOM 915 N N . GLY A 1 114 ? -35.548 -0.500 25.835 1.00 80.19 114 GLY A N 1
ATOM 916 C CA . GLY A 1 114 ? -35.069 -1.379 26.909 1.00 80.19 114 GLY A CA 1
ATOM 917 C C . GLY A 1 114 ? -33.802 -0.886 27.621 1.00 80.19 114 GLY A C 1
ATOM 918 O O . GLY A 1 114 ? -33.240 0.162 27.307 1.00 80.19 114 GLY A O 1
ATOM 919 N N . SER A 1 115 ? -33.362 -1.632 28.634 1.00 79.31 115 SER A N 1
ATOM 920 C CA . SER A 1 115 ? -32.134 -1.346 29.390 1.00 79.31 115 SER A CA 1
ATOM 921 C C . SER A 1 115 ? -30.879 -1.486 28.520 1.00 79.31 115 SER A C 1
ATOM 923 O O . SER A 1 115 ? -30.860 -2.300 27.600 1.00 79.31 115 SER A O 1
ATOM 925 N N . PHE A 1 116 ? -29.832 -0.716 28.838 1.00 79.12 116 PHE A N 1
ATOM 926 C CA . PHE A 1 116 ? -28.564 -0.711 28.100 1.00 79.12 116 PHE A CA 1
ATOM 927 C C . PHE A 1 116 ? -27.999 -2.139 27.919 1.00 79.12 116 PHE A C 1
ATOM 929 O O . PHE A 1 116 ? -27.892 -2.860 28.919 1.00 79.12 116 PHE A O 1
ATOM 936 N N . PRO A 1 117 ? -27.637 -2.563 26.690 1.00 75.19 117 PRO A N 1
ATOM 937 C CA . PRO A 1 117 ? -27.097 -3.897 26.445 1.00 75.19 117 PRO A CA 1
ATOM 938 C C . PRO A 1 117 ? -25.782 -4.094 27.202 1.00 75.19 117 PRO A C 1
ATOM 940 O O . PRO A 1 117 ? -24.834 -3.330 27.026 1.00 75.19 117 PRO A O 1
ATOM 943 N N . LEU A 1 118 ? -25.702 -5.129 28.041 1.00 73.06 118 LEU A N 1
ATOM 944 C CA . LEU A 1 118 ? -24.439 -5.524 28.662 1.00 73.06 118 LEU A CA 1
ATOM 945 C C . LEU A 1 118 ? -23.545 -6.132 27.576 1.00 73.06 118 LEU A C 1
ATOM 947 O O . LEU A 1 118 ? -23.842 -7.208 27.056 1.00 73.06 118 LEU A O 1
ATOM 951 N N . LEU A 1 119 ? -22.470 -5.430 27.216 1.00 72.50 119 LEU A N 1
ATOM 952 C CA . LEU A 1 119 ? -21.442 -5.961 26.325 1.00 72.50 119 LEU A CA 1
ATOM 953 C C . LEU A 1 119 ? -20.773 -7.141 27.040 1.00 72.50 119 LEU A C 1
ATOM 955 O O . LEU A 1 119 ? -20.163 -6.968 28.094 1.00 72.50 119 LEU A O 1
ATOM 959 N N . VAL A 1 120 ? -20.939 -8.349 26.502 1.00 66.88 120 VAL A N 1
ATOM 960 C CA . VAL A 1 120 ? -20.218 -9.527 26.991 1.00 66.88 120 VAL A CA 1
ATOM 961 C C . VAL A 1 120 ? -18.755 -9.316 26.615 1.00 66.88 120 VAL A C 1
ATOM 963 O O . VAL A 1 120 ? -18.419 -9.373 25.433 1.00 66.88 120 VAL A O 1
ATOM 966 N N . GLU A 1 121 ? -17.900 -9.021 27.597 1.00 60.44 121 GLU A N 1
ATOM 967 C CA . GLU A 1 121 ? -16.456 -8.944 27.365 1.00 60.44 121 GLU A CA 1
ATOM 968 C C . GLU A 1 121 ? -15.983 -10.265 26.740 1.00 60.44 121 GLU A C 1
ATOM 970 O O . GLU A 1 121 ? -16.335 -11.340 27.246 1.00 60.44 121 GLU A O 1
ATOM 975 N N . PRO A 1 122 ? -15.193 -10.225 25.651 1.00 57.44 122 PRO A N 1
ATOM 976 C CA . PRO A 1 122 ? -14.577 -11.432 25.136 1.00 57.44 122 PRO A CA 1
ATOM 977 C C . PRO A 1 122 ? -13.689 -12.001 26.244 1.00 57.44 122 PRO A C 1
ATOM 979 O O . PRO A 1 122 ? -12.729 -11.365 26.678 1.00 57.44 122 PRO A O 1
ATOM 982 N N . THR A 1 123 ? -14.037 -13.194 26.733 1.00 50.59 123 THR A N 1
ATOM 983 C CA . THR A 1 123 ? -13.238 -13.924 27.722 1.00 50.59 123 THR A CA 1
ATOM 984 C C . THR A 1 123 ? -11.781 -13.954 27.266 1.00 50.59 123 THR A C 1
ATOM 986 O O . THR A 1 123 ? -11.536 -14.362 26.124 1.00 50.59 123 THR A O 1
ATOM 989 N N . PRO A 1 124 ? -10.812 -13.556 28.111 1.00 47.25 124 PRO A N 1
ATOM 990 C CA . PRO A 1 124 ? -9.411 -13.602 27.735 1.00 47.25 124 PRO A CA 1
ATOM 991 C C . PRO A 1 124 ? -9.050 -15.054 27.423 1.00 47.25 124 PRO A C 1
ATOM 993 O O . PRO A 1 124 ? -9.126 -15.924 28.293 1.00 47.25 124 PRO A O 1
ATOM 996 N N . THR A 1 125 ? -8.685 -15.327 26.168 1.00 45.91 125 THR A N 1
ATOM 997 C CA . THR A 1 125 ? -8.072 -16.595 25.766 1.00 45.91 125 THR A CA 1
ATOM 998 C C . THR A 1 125 ? -6.858 -16.817 26.658 1.00 45.91 125 THR A C 1
ATOM 1000 O O . THR A 1 125 ? -5.860 -16.104 26.561 1.00 45.91 125 THR A O 1
ATOM 1003 N N . SER A 1 126 ? -6.998 -17.756 27.592 1.00 41.81 126 SER A N 1
ATOM 1004 C CA . SER A 1 126 ? -5.932 -18.176 28.489 1.00 41.81 126 SER A CA 1
ATOM 1005 C C . SER A 1 126 ? -4.907 -18.956 27.669 1.00 41.81 126 SER A C 1
ATOM 1007 O O . SER A 1 126 ? -5.283 -19.955 27.066 1.00 41.81 126 SER A O 1
ATOM 1009 N N . THR A 1 127 ? -3.676 -18.429 27.648 1.00 37.53 127 THR A N 1
ATOM 1010 C CA . THR A 1 127 ? -2.364 -19.088 27.435 1.00 37.53 127 THR A CA 1
ATOM 1011 C C . THR A 1 127 ? -2.265 -20.237 26.440 1.00 37.53 127 THR A C 1
ATOM 1013 O O . THR A 1 127 ? -2.771 -21.336 26.756 1.00 37.53 127 THR A O 1
#